Protein AF-K1S924-F1 (afdb_monomer_lite)

Sequence (56 aa):
MKKLNVLVMGLLLPMLAAAQTIKSPNGNVSVTFSLTEKGQPTYEMSYKGKTVCKPS

Secondary structure (DSSP, 8-state):
-HHHHHHHHHHTGGGG-PPEEEE-TTSSEEEEEEE-TTS-EEEEEEETTEEEE---

pLDDT: mean 83.32, std 11.52, range [55.78, 96.38]

Structure (mmCIF, N/CA/C/O backbone):
data_AF-K1S924-F1
#
_entry.id   AF-K1S924-F1
#
loop_
_atom_site.group_PDB
_atom_site.id
_atom_site.type_symbol
_atom_site.label_atom_id
_atom_site.label_alt_id
_atom_site.label_comp_id
_atom_site.label_asym_id
_atom_site.label_entity_id
_atom_site.label_seq_id
_atom_site.pdbx_PDB_ins_code
_atom_site.Cartn_x
_atom_site.Cartn_y
_atom_site.Cartn_z
_atom_site.occupancy
_atom_site.B_iso_or_equiv
_atom_site.auth_seq_id
_atom_site.auth_comp_id
_atom_site.auth_asym_id
_atom_site.auth_atom_id
_atom_site.pdbx_PDB_model_num
ATOM 1 N N . MET A 1 1 ? 15.621 34.837 8.819 1.00 55.78 1 MET A N 1
ATOM 2 C CA . MET A 1 1 ? 15.719 33.847 7.720 1.00 55.78 1 MET A CA 1
ATOM 3 C C . MET A 1 1 ? 15.710 32.399 8.215 1.00 55.78 1 MET A C 1
ATOM 5 O O . MET A 1 1 ? 14.816 31.671 7.825 1.00 55.78 1 MET A O 1
ATOM 9 N N . LYS A 1 2 ? 16.589 31.976 9.144 1.00 62.69 2 LYS A N 1
ATOM 10 C CA . LYS A 1 2 ? 16.591 30.581 9.656 1.00 62.69 2 LYS A CA 1
ATOM 11 C C . LYS A 1 2 ? 15.261 30.119 10.282 1.00 62.69 2 LYS A C 1
ATOM 13 O O . LYS A 1 2 ? 14.834 29.001 10.044 1.00 62.69 2 LYS A O 1
ATOM 18 N N . LYS A 1 3 ? 14.586 30.996 11.034 1.00 69.25 3 LYS A N 1
ATOM 19 C CA . LYS A 1 3 ? 13.325 30.683 11.741 1.00 69.25 3 LYS A CA 1
ATOM 20 C C . LYS A 1 3 ? 12.148 30.453 10.784 1.00 69.25 3 LYS A C 1
ATOM 22 O O . LYS A 1 3 ? 11.309 29.601 11.035 1.00 69.25 3 LYS A O 1
ATOM 27 N N . LEU A 1 4 ? 12.137 31.186 9.667 1.00 78.69 4 LEU A N 1
ATOM 28 C CA . LEU A 1 4 ? 11.135 31.044 8.614 1.00 78.69 4 LEU A CA 1
ATOM 29 C C . LEU A 1 4 ? 11.355 29.746 7.823 1.00 78.69 4 LEU A C 1
ATOM 31 O O . LEU A 1 4 ? 10.397 29.032 7.569 1.00 78.69 4 LEU A O 1
ATOM 35 N N . ASN A 1 5 ? 12.610 29.380 7.533 1.00 78.12 5 ASN A N 1
ATOM 36 C CA . ASN A 1 5 ? 12.915 28.105 6.875 1.00 78.12 5 ASN A CA 1
ATOM 37 C C . ASN A 1 5 ? 12.482 26.891 7.708 1.00 78.12 5 ASN A C 1
ATOM 39 O O . ASN A 1 5 ? 11.955 25.937 7.150 1.00 78.12 5 ASN A O 1
ATOM 43 N N . VAL A 1 6 ? 12.661 26.926 9.033 1.00 82.81 6 VAL A N 1
ATOM 44 C CA . VAL A 1 6 ? 12.208 25.837 9.920 1.00 82.81 6 VAL A CA 1
ATOM 45 C C . VAL A 1 6 ? 10.678 25.730 9.936 1.00 82.81 6 VAL A C 1
ATOM 47 O O . VAL A 1 6 ? 10.148 24.623 9.894 1.00 82.81 6 VAL A O 1
ATOM 50 N N . LEU A 1 7 ? 9.964 26.862 9.923 1.00 83.25 7 LEU A N 1
ATOM 51 C CA . LEU A 1 7 ? 8.499 26.892 9.852 1.00 83.25 7 LEU A CA 1
ATOM 52 C C . LEU A 1 7 ? 7.976 26.291 8.535 1.00 83.25 7 LEU A C 1
ATOM 54 O O . LEU A 1 7 ? 7.058 25.476 8.548 1.00 83.25 7 LEU A O 1
ATOM 58 N N . VAL A 1 8 ? 8.599 26.651 7.408 1.00 81.81 8 VAL A N 1
ATOM 59 C CA . VAL A 1 8 ? 8.256 26.113 6.080 1.00 81.81 8 VAL A CA 1
ATOM 60 C C . VAL A 1 8 ? 8.533 24.607 5.999 1.00 81.81 8 VAL A C 1
ATOM 62 O O . VAL A 1 8 ? 7.731 23.871 5.436 1.00 81.81 8 VAL A O 1
ATOM 65 N N . MET A 1 9 ? 9.614 24.123 6.618 1.00 78.00 9 MET A N 1
ATOM 66 C CA . MET A 1 9 ? 9.936 22.691 6.671 1.00 78.00 9 MET A CA 1
ATOM 67 C C . MET A 1 9 ? 8.905 21.890 7.488 1.00 78.00 9 MET A C 1
ATOM 69 O O . MET A 1 9 ? 8.530 20.788 7.095 1.00 78.00 9 MET A O 1
ATOM 73 N N . GLY A 1 10 ? 8.414 22.448 8.602 1.00 78.50 10 GLY A N 1
ATOM 74 C CA . GLY A 1 10 ? 7.395 21.812 9.446 1.00 78.50 10 GLY A CA 1
ATOM 75 C C . GLY A 1 10 ? 6.023 21.694 8.773 1.00 78.50 10 GLY A C 1
ATOM 76 O O . GLY A 1 10 ? 5.323 20.706 8.978 1.00 78.50 10 GLY A O 1
ATOM 77 N N . LEU A 1 11 ? 5.667 22.656 7.916 1.00 79.12 11 LEU A N 1
ATOM 78 C CA . LEU A 1 11 ? 4.411 22.659 7.152 1.00 79.12 11 LEU A CA 1
ATOM 79 C C . LEU A 1 11 ? 4.334 21.559 6.077 1.00 79.12 11 LEU A C 1
ATOM 81 O O . LEU A 1 11 ? 3.237 21.216 5.647 1.00 79.12 11 LEU A O 1
ATOM 85 N N . LEU A 1 12 ? 5.469 20.990 5.654 1.00 72.56 12 LEU A N 1
ATOM 86 C CA . LEU A 1 12 ? 5.535 19.959 4.606 1.00 72.56 12 LEU A CA 1
ATOM 87 C C . LEU A 1 12 ? 5.445 18.519 5.147 1.00 72.56 12 LEU A C 1
ATOM 89 O O . LEU A 1 12 ? 5.186 17.590 4.384 1.00 72.56 12 LEU A O 1
ATOM 93 N N . LEU A 1 13 ? 5.608 18.319 6.459 1.00 68.94 13 LEU A N 1
ATOM 94 C CA . LEU A 1 13 ? 5.548 17.002 7.114 1.00 68.94 13 LEU A CA 1
ATOM 95 C C . LEU A 1 13 ? 4.212 16.239 6.954 1.00 68.94 13 LEU A C 1
ATOM 97 O O . LEU A 1 13 ? 4.264 15.015 6.812 1.00 68.94 13 LEU A O 1
ATOM 101 N N . PRO A 1 14 ? 3.026 16.886 6.929 1.00 67.56 14 PRO A N 1
ATOM 102 C CA . PRO A 1 14 ? 1.749 16.176 6.802 1.00 67.56 14 PRO A CA 1
ATOM 103 C C . PRO A 1 14 ? 1.569 15.439 5.467 1.00 67.56 14 PRO A C 1
ATOM 105 O O . PRO A 1 14 ? 0.739 14.539 5.373 1.00 67.56 14 PRO A O 1
ATOM 108 N N . MET A 1 15 ? 2.352 15.777 4.434 1.00 63.31 15 MET A N 1
ATOM 109 C CA . MET A 1 15 ? 2.260 15.140 3.112 1.00 63.31 15 MET A CA 1
ATOM 110 C C . MET A 1 15 ? 2.774 13.691 3.091 1.00 63.31 15 MET A C 1
ATOM 112 O O . MET A 1 15 ? 2.544 12.974 2.121 1.00 63.31 15 MET A O 1
ATOM 116 N N . LEU A 1 16 ? 3.446 13.237 4.154 1.00 60.41 16 LEU A N 1
ATOM 117 C CA . LEU A 1 16 ? 3.978 11.874 4.258 1.00 60.41 16 LEU A CA 1
ATOM 118 C C . LEU A 1 16 ? 2.924 10.829 4.660 1.00 60.41 16 LEU A C 1
ATOM 120 O O . LEU A 1 16 ? 3.199 9.636 4.578 1.00 60.41 16 LEU A O 1
ATOM 124 N N 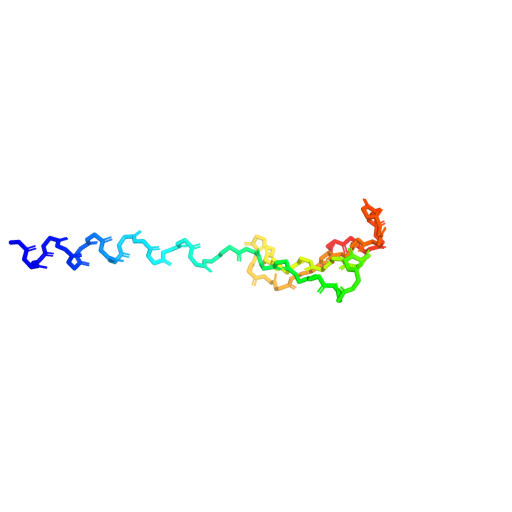. ALA A 1 17 ? 1.715 11.247 5.048 1.00 61.31 17 ALA A N 1
ATOM 125 C CA . ALA A 1 17 ? 0.610 10.353 5.409 1.00 61.31 17 ALA A CA 1
ATOM 126 C C . ALA A 1 17 ? -0.186 9.829 4.190 1.00 61.31 17 ALA A C 1
ATOM 128 O O . ALA A 1 17 ? -1.358 9.475 4.312 1.00 61.31 17 ALA A O 1
ATOM 129 N N . ALA A 1 18 ? 0.420 9.805 3.000 1.00 62.00 18 ALA A N 1
ATOM 130 C CA . ALA A 1 18 ? -0.222 9.293 1.796 1.00 62.00 18 ALA A CA 1
ATOM 131 C C . ALA A 1 18 ? -0.223 7.753 1.782 1.00 62.00 18 ALA A C 1
ATOM 133 O O . ALA A 1 18 ? 0.794 7.115 2.055 1.00 62.00 18 ALA A O 1
ATOM 134 N N . ALA A 1 19 ? -1.371 7.168 1.430 1.00 69.19 19 ALA A N 1
ATOM 135 C CA . ALA A 1 19 ? -1.548 5.738 1.192 1.00 69.19 19 ALA A CA 1
ATOM 136 C C . ALA A 1 19 ? -0.428 5.177 0.294 1.00 69.19 19 ALA A C 1
ATOM 138 O O . ALA A 1 19 ? -0.200 5.665 -0.817 1.00 69.19 19 ALA A O 1
ATOM 139 N N . GLN A 1 20 ? 0.289 4.158 0.774 1.00 80.81 20 GLN A N 1
ATOM 140 C CA . GLN A 1 20 ? 1.423 3.585 0.049 1.00 80.81 20 GLN A CA 1
ATOM 141 C C . GLN A 1 20 ? 0.949 2.478 -0.891 1.00 80.81 20 GLN A C 1
ATOM 143 O O . GLN A 1 20 ? 0.267 1.542 -0.476 1.00 80.81 20 GLN A O 1
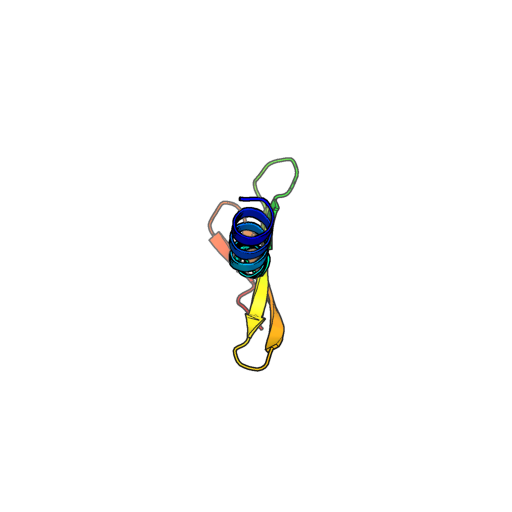ATOM 148 N N . THR A 1 21 ? 1.336 2.576 -2.165 1.00 89.50 21 THR A N 1
ATOM 149 C CA . THR A 1 21 ? 1.082 1.536 -3.170 1.00 89.50 21 THR A CA 1
ATOM 150 C C . THR A 1 21 ? 2.367 0.782 -3.481 1.00 89.50 21 THR A C 1
ATOM 152 O O . THR A 1 21 ? 3.347 1.376 -3.928 1.00 89.50 21 THR A O 1
ATOM 155 N N . ILE A 1 22 ? 2.351 -0.534 -3.289 1.00 91.38 22 ILE A N 1
ATOM 156 C CA . ILE A 1 22 ? 3.471 -1.435 -3.561 1.00 91.38 22 ILE A CA 1
ATOM 157 C C . ILE A 1 22 ? 3.139 -2.265 -4.800 1.00 91.38 22 ILE A C 1
ATOM 159 O O . ILE A 1 22 ? 2.028 -2.778 -4.938 1.00 91.38 22 ILE A O 1
ATOM 163 N N . LYS A 1 23 ? 4.111 -2.411 -5.705 1.00 94.94 23 LYS A N 1
ATOM 164 C CA . LYS A 1 23 ? 3.970 -3.199 -6.934 1.00 94.94 23 LYS A CA 1
ATOM 165 C C . LYS A 1 23 ? 4.879 -4.419 -6.908 1.00 94.94 23 LYS A C 1
ATOM 167 O O . LYS A 1 23 ? 6.015 -4.340 -6.445 1.00 94.94 23 LYS A O 1
ATOM 172 N N . SER A 1 24 ? 4.399 -5.540 -7.442 1.00 95.06 24 SER A N 1
ATOM 173 C CA . SER A 1 24 ? 5.246 -6.713 -7.683 1.00 95.06 24 SER A CA 1
ATOM 174 C C . SER A 1 24 ? 6.360 -6.388 -8.691 1.00 95.06 24 SER A C 1
ATOM 176 O O . SER A 1 24 ? 6.142 -5.532 -9.549 1.00 95.06 24 SER A O 1
ATOM 178 N N . PRO A 1 25 ? 7.491 -7.118 -8.706 1.00 95.94 25 PRO A N 1
ATOM 179 C CA . PRO A 1 25 ? 8.610 -6.849 -9.620 1.00 95.94 25 PRO A CA 1
ATOM 180 C C . PRO A 1 25 ? 8.231 -6.780 -11.108 1.00 95.94 25 PRO A C 1
ATOM 182 O O . PRO A 1 25 ? 8.800 -6.002 -11.861 1.00 95.94 25 PRO A O 1
ATOM 185 N N . ASN A 1 26 ? 7.235 -7.563 -11.531 1.00 95.62 26 ASN A N 1
ATOM 186 C CA . ASN A 1 26 ? 6.727 -7.568 -12.908 1.00 95.62 26 ASN A CA 1
ATOM 187 C C . ASN A 1 26 ? 5.559 -6.587 -13.152 1.00 95.62 26 ASN A C 1
ATOM 189 O O . ASN A 1 26 ? 4.947 -6.622 -14.215 1.00 95.62 26 ASN A O 1
ATOM 193 N N . GLY A 1 27 ? 5.190 -5.776 -12.157 1.00 93.75 27 GLY A N 1
ATOM 194 C CA . GLY A 1 27 ? 4.127 -4.770 -12.230 1.00 93.75 27 GLY A CA 1
ATOM 195 C C . GLY A 1 27 ? 2.687 -5.291 -12.306 1.00 93.75 27 GLY A C 1
ATOM 196 O O . GLY A 1 27 ? 1.765 -4.480 -12.332 1.00 93.75 27 GLY A O 1
ATOM 197 N N . ASN A 1 28 ? 2.458 -6.609 -12.330 1.00 96.38 28 ASN A N 1
ATOM 198 C CA . ASN A 1 28 ? 1.111 -7.156 -12.508 1.00 96.38 28 ASN A CA 1
ATOM 199 C C . ASN A 1 28 ? 0.246 -7.046 -11.254 1.00 96.38 28 ASN A C 1
ATOM 201 O O . ASN A 1 28 ? -0.967 -6.943 -11.382 1.00 96.38 28 ASN A O 1
ATOM 205 N N . VAL A 1 29 ? 0.835 -7.090 -10.062 1.00 95.25 29 VAL A N 1
ATOM 206 C CA . VAL A 1 29 ? 0.115 -6.943 -8.795 1.00 95.25 29 VAL A CA 1
ATOM 207 C C . VAL A 1 29 ? 0.400 -5.560 -8.229 1.00 95.25 29 VAL A C 1
ATOM 209 O O . VAL A 1 29 ? 1.561 -5.156 -8.152 1.00 95.25 29 VAL A O 1
ATOM 212 N N . SER A 1 30 ? -0.649 -4.849 -7.819 1.00 95.12 30 SER A N 1
ATOM 213 C CA . SER A 1 30 ? -0.536 -3.623 -7.021 1.00 95.12 30 SER A CA 1
ATOM 214 C C . SER A 1 30 ? -1.364 -3.762 -5.752 1.00 95.12 30 SER A C 1
ATOM 216 O O . SER A 1 30 ? -2.529 -4.147 -5.830 1.00 95.12 30 SER A O 1
ATOM 218 N N . VAL A 1 31 ? -0.758 -3.452 -4.609 1.00 93.38 31 VAL A N 1
ATOM 219 C CA . VAL A 1 31 ? -1.414 -3.423 -3.298 1.00 93.38 31 VAL A CA 1
ATOM 220 C C . VAL A 1 31 ? -1.331 -2.009 -2.754 1.00 93.38 31 VAL A C 1
ATOM 222 O O . VAL A 1 31 ? -0.233 -1.458 -2.675 1.00 93.38 31 VAL A O 1
ATOM 225 N N . THR A 1 32 ? -2.464 -1.439 -2.369 1.00 92.38 32 THR A N 1
ATOM 226 C CA . THR A 1 32 ? -2.540 -0.091 -1.800 1.00 92.38 32 THR A CA 1
ATOM 227 C C . THR A 1 32 ? -3.012 -0.185 -0.361 1.00 92.38 32 THR A C 1
ATOM 229 O O . THR A 1 32 ? -4.074 -0.739 -0.090 1.00 92.38 32 THR A O 1
ATOM 232 N N . PHE A 1 33 ? -2.203 0.339 0.558 1.00 90.69 33 PHE A N 1
ATOM 233 C CA . PHE A 1 33 ? -2.511 0.402 1.983 1.00 90.69 33 PHE A CA 1
ATOM 234 C C . PHE A 1 33 ? -3.076 1.767 2.339 1.00 90.69 33 PHE A C 1
ATOM 236 O O . P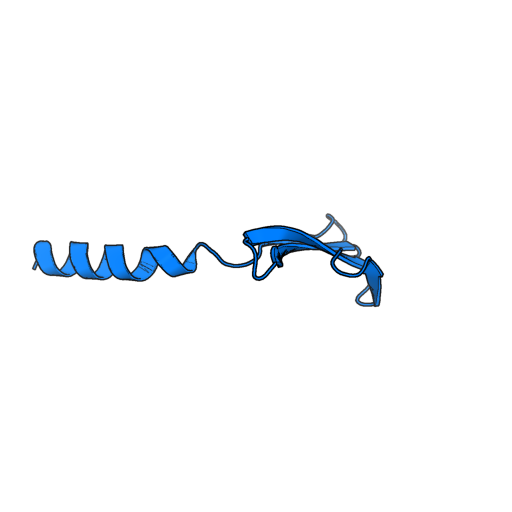HE A 1 33 ? -2.498 2.795 1.982 1.00 90.69 33 PHE A O 1
ATOM 243 N N . SER A 1 34 ? -4.169 1.777 3.086 1.00 88.44 34 SER A N 1
ATOM 244 C CA . SER A 1 34 ? -4.824 2.995 3.551 1.00 88.44 34 SER A CA 1
ATOM 245 C C . SER A 1 34 ? -5.388 2.802 4.957 1.00 88.44 34 SER A C 1
ATOM 247 O O . SER A 1 34 ? -5.343 1.711 5.524 1.00 88.44 34 SER A O 1
ATOM 249 N N . LEU A 1 35 ? -5.880 3.887 5.549 1.00 87.12 35 LEU A N 1
ATOM 250 C CA . LEU A 1 35 ? -6.647 3.842 6.787 1.00 87.12 35 LEU A CA 1
ATOM 251 C C . LEU A 1 35 ? -8.119 4.107 6.460 1.00 87.12 35 LEU A C 1
ATOM 253 O O . LEU A 1 35 ? -8.425 4.949 5.616 1.00 87.12 35 LEU A O 1
ATOM 257 N N . THR A 1 36 ? -9.029 3.422 7.145 1.00 85.50 36 THR A N 1
ATOM 258 C CA . THR A 1 36 ? -10.453 3.777 7.151 1.00 85.50 36 THR A CA 1
ATOM 259 C C . THR A 1 36 ? -10.665 5.111 7.870 1.00 85.50 36 THR A C 1
ATOM 261 O O . THR A 1 36 ? -9.779 5.600 8.571 1.00 85.50 36 THR A O 1
ATOM 264 N N . GLU A 1 37 ? -11.867 5.686 7.782 1.00 85.31 37 GLU A N 1
ATOM 265 C CA . GLU A 1 37 ? -12.216 6.924 8.504 1.00 85.31 37 GLU A CA 1
ATOM 266 C C . GLU A 1 37 ? -12.024 6.813 10.026 1.00 85.31 37 GLU A C 1
ATOM 268 O O . GLU A 1 37 ? -11.763 7.803 10.704 1.00 85.31 37 GLU A O 1
ATOM 273 N N . LYS A 1 38 ? -12.104 5.591 10.570 1.00 89.50 38 LYS A N 1
ATOM 274 C CA . LYS A 1 38 ? -11.857 5.290 11.990 1.00 89.50 38 LYS A CA 1
ATOM 275 C C . LYS A 1 38 ? -10.374 5.059 12.309 1.00 89.50 38 LYS A C 1
ATOM 277 O O . LYS A 1 38 ? -10.052 4.642 13.418 1.00 89.50 38 LYS A O 1
ATOM 282 N N . GLY A 1 39 ? -9.482 5.268 11.342 1.00 86.25 39 GLY A N 1
ATOM 283 C CA . GLY A 1 39 ? -8.043 5.055 11.481 1.00 86.25 39 GLY A CA 1
ATOM 284 C C . GLY A 1 39 ? -7.615 3.585 11.470 1.00 86.25 39 GLY A C 1
ATOM 285 O O . GLY A 1 39 ? -6.493 3.286 11.870 1.00 86.25 39 GLY A O 1
ATOM 286 N N . GLN A 1 40 ? -8.479 2.654 11.049 1.00 90.44 40 GLN A N 1
ATOM 287 C CA . GLN A 1 40 ? -8.127 1.229 10.990 1.00 90.44 40 GLN A CA 1
ATOM 288 C C . GLN A 1 40 ? -7.369 0.930 9.691 1.00 90.44 40 GLN A C 1
ATOM 290 O O . GLN A 1 40 ? -7.814 1.390 8.640 1.00 90.44 40 GLN A O 1
ATOM 295 N N . PRO A 1 41 ? -6.266 0.169 9.716 1.00 88.31 41 PRO A N 1
ATOM 296 C CA . PRO A 1 41 ? -5.550 -0.197 8.500 1.00 88.31 41 PRO A CA 1
ATOM 297 C C . PRO A 1 41 ? -6.398 -1.105 7.607 1.00 88.31 41 PRO A C 1
ATOM 299 O O . PRO A 1 41 ? -6.973 -2.084 8.074 1.00 88.31 41 PRO A O 1
ATOM 302 N N . THR A 1 42 ? -6.434 -0.790 6.316 1.00 91.44 42 THR A N 1
ATOM 303 C CA . THR A 1 42 ? -7.085 -1.582 5.270 1.00 91.44 42 THR A CA 1
ATOM 304 C C . THR A 1 42 ? -6.192 -1.654 4.030 1.00 91.44 42 THR A C 1
ATOM 306 O O . THR A 1 42 ? -5.172 -0.961 3.924 1.00 91.44 42 THR A O 1
ATOM 309 N N . TYR A 1 43 ? -6.550 -2.531 3.097 1.00 90.75 43 TYR A N 1
ATOM 310 C CA . TYR A 1 43 ? -5.824 -2.700 1.849 1.00 90.75 43 TYR A CA 1
ATOM 311 C C . TYR A 1 43 ? -6.753 -3.030 0.686 1.00 90.75 43 TYR A C 1
ATOM 313 O O . TYR A 1 43 ? -7.790 -3.674 0.839 1.00 90.75 43 TYR A O 1
ATOM 321 N N . GLU A 1 44 ? -6.317 -2.654 -0.507 1.00 92.06 44 GLU A N 1
ATOM 322 C CA . GLU A 1 44 ? -6.897 -3.101 -1.768 1.00 92.06 44 GLU A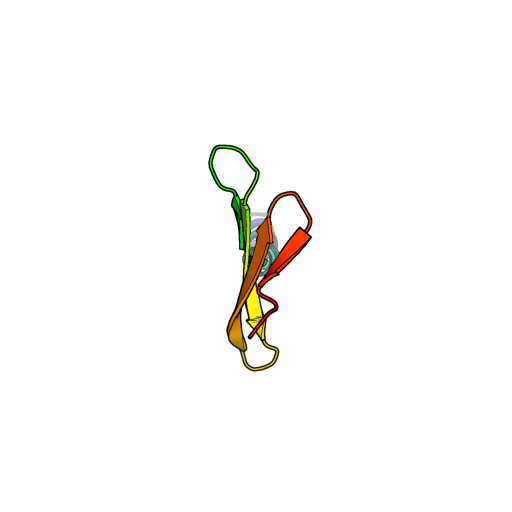 CA 1
ATOM 323 C C . GLU A 1 44 ? -5.819 -3.725 -2.652 1.00 92.06 44 GLU A C 1
ATOM 325 O O . GLU A 1 44 ? -4.640 -3.369 -2.575 1.00 92.06 44 GLU A O 1
ATOM 330 N N . MET A 1 45 ? -6.218 -4.684 -3.489 1.00 92.88 45 MET A N 1
ATOM 331 C CA . MET A 1 45 ? -5.313 -5.342 -4.429 1.00 92.88 45 MET A CA 1
ATOM 332 C C . MET A 1 45 ? -5.915 -5.366 -5.827 1.00 92.88 45 MET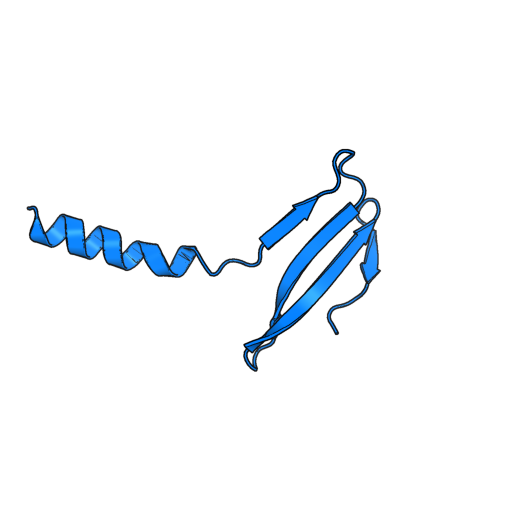 A C 1
ATOM 334 O O . M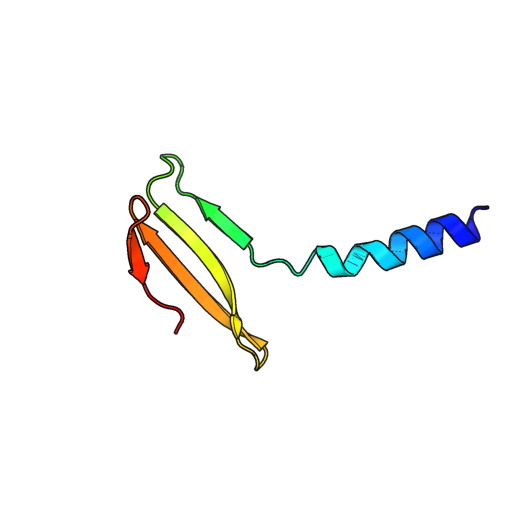ET A 1 45 ? -7.070 -5.759 -6.024 1.00 92.88 45 MET A O 1
ATOM 338 N N . SER A 1 46 ? -5.083 -5.041 -6.812 1.00 94.31 46 SER A N 1
ATOM 339 C CA . SER A 1 46 ? -5.377 -5.258 -8.223 1.00 94.31 46 SER A CA 1
ATOM 340 C C . SER A 1 46 ? -4.380 -6.214 -8.874 1.00 94.31 46 SER A C 1
ATOM 342 O O . SER A 1 46 ? -3.193 -6.234 -8.541 1.00 94.31 46 SER A O 1
ATOM 344 N N . TYR A 1 47 ? -4.875 -6.990 -9.839 1.00 95.50 47 TYR A N 1
ATOM 345 C CA . TYR A 1 47 ? -4.080 -7.804 -10.750 1.00 95.50 47 TYR A CA 1
ATOM 346 C C . TYR A 1 47 ? -4.328 -7.342 -12.185 1.00 95.50 47 TYR A C 1
ATOM 348 O O . TYR A 1 47 ? -5.464 -7.352 -12.661 1.00 95.50 47 TYR A O 1
ATOM 356 N N . LYS A 1 48 ? -3.270 -6.921 -12.884 1.00 94.19 48 LYS A N 1
ATOM 357 C CA . LYS A 1 48 ? -3.317 -6.377 -14.251 1.00 94.19 48 LYS A CA 1
ATOM 358 C C . LYS A 1 48 ? -4.381 -5.281 -14.407 1.00 94.19 48 LYS A C 1
ATOM 360 O O . LYS A 1 48 ? -5.140 -5.271 -15.372 1.00 94.19 48 LYS A O 1
ATOM 365 N N . GLY A 1 49 ? -4.471 -4.394 -13.415 1.00 89.81 49 GLY A N 1
ATOM 366 C CA . GLY A 1 49 ? -5.437 -3.291 -13.386 1.00 89.81 49 GLY A CA 1
ATOM 367 C C . GLY A 1 49 ? -6.879 -3.687 -13.050 1.00 89.81 49 GLY A C 1
ATOM 368 O O . GLY A 1 49 ? -7.745 -2.821 -13.029 1.00 89.81 49 GLY A O 1
ATOM 369 N N . LYS A 1 50 ? -7.160 -4.965 -12.765 1.00 92.56 50 LYS A N 1
ATOM 370 C CA . LYS A 1 50 ? -8.479 -5.425 -12.310 1.00 92.56 50 LYS A CA 1
ATOM 371 C C . LYS A 1 50 ? -8.478 -5.586 -10.796 1.00 92.56 50 LYS A C 1
ATOM 373 O O . LYS A 1 50 ? -7.600 -6.260 -10.263 1.00 92.56 50 LYS A O 1
ATOM 378 N N . THR A 1 51 ? -9.454 -5.000 -10.109 1.00 90.56 51 THR A N 1
ATOM 379 C CA . THR A 1 51 ? -9.633 -5.173 -8.660 1.00 90.56 51 THR A CA 1
ATOM 380 C C . THR A 1 51 ? -9.921 -6.637 -8.336 1.00 90.56 51 THR A C 1
ATOM 382 O O . THR A 1 51 ? -10.850 -7.222 -8.891 1.00 90.56 51 THR A O 1
ATOM 385 N N . VAL A 1 52 ? -9.124 -7.217 -7.438 1.00 90.12 52 VAL A N 1
ATOM 386 C CA . VAL A 1 52 ? -9.273 -8.604 -6.963 1.00 90.12 52 VAL A CA 1
ATOM 387 C C . VAL A 1 52 ? -9.713 -8.625 -5.502 1.00 90.12 52 VAL A C 1
ATOM 389 O O . VAL A 1 52 ? -10.593 -9.405 -5.148 1.00 90.12 52 VAL A O 1
ATOM 392 N N . CYS A 1 53 ? -9.172 -7.723 -4.678 1.00 85.12 53 CYS A N 1
ATOM 393 C CA . CYS A 1 53 ? -9.567 -7.563 -3.279 1.00 85.12 53 CYS A CA 1
ATOM 394 C C . CYS A 1 53 ? -10.079 -6.141 -3.047 1.00 85.12 53 CYS A C 1
ATOM 396 O O . CYS A 1 53 ? -9.395 -5.177 -3.397 1.00 85.12 53 CYS A O 1
ATOM 398 N N . LYS A 1 54 ? -11.274 -6.026 -2.461 1.00 81.81 54 LYS A N 1
ATOM 399 C CA . LYS A 1 54 ? -11.855 -4.750 -2.029 1.00 81.81 54 LYS A CA 1
ATOM 400 C C . LYS A 1 54 ? -11.362 -4.389 -0.617 1.00 81.81 54 LYS A C 1
ATOM 402 O O . LYS A 1 54 ? -11.072 -5.317 0.141 1.00 81.81 54 LYS A O 1
ATOM 407 N N . PRO A 1 55 ? -11.334 -3.090 -0.259 1.00 70.75 55 PRO A N 1
ATOM 408 C CA . PRO A 1 55 ? -11.039 -2.657 1.104 1.00 70.75 55 PRO A CA 1
ATOM 409 C C . PRO A 1 55 ? -11.981 -3.357 2.087 1.00 70.75 55 PRO A C 1
ATOM 411 O O . PRO A 1 55 ? -13.199 -3.330 1.893 1.00 70.75 55 PRO A O 1
ATOM 414 N N . SER A 1 56 ? -11.406 -4.032 3.081 1.00 59.53 56 SER A N 1
ATOM 415 C CA . SER A 1 56 ? -12.112 -4.685 4.195 1.00 59.53 56 SER A CA 1
ATOM 416 C C . SER A 1 56 ? -11.853 -3.944 5.496 1.00 59.53 56 SER A C 1
ATOM 418 O O . SER A 1 56 ? -10.743 -3.375 5.618 1.00 59.53 56 SER A O 1
#

Organism: NCBI:txid408170

Foldseek 3Di:
DVVVVVVVVVVCVVVVQDWDWDADPVRQKIKTWHADPVRHIWIWMGGNNHTDDDTD

Radius of gyration: 16.8 Å; chains: 1; bounding box: 29×42×26 Å

InterPro domains:
  IPR014718 Glycoside hydrolase-type carbohydrate-binding [G3DSA:2.70.98.10] (12-56)
  IPR029486 Glycosyl-hydrolase 97, N-terminal domain [PF14508] (22-56)